Protein AF-A0A6J5XFD9-F1 (afdb_monomer_lite)

Foldseek 3Di:
DDDDVPVVVQVVVVVVLVVVVVVCVVVDDQAAEAEDQADDPVVVQVVVQVVCVVVVVVDHSVRHYDYHYQNVVHAPDDDPVLVVQQVVCCVPVVFHDDSGPRSSGVVVVVVCCLVVVVVQAPHWDWDWDQDDPPPDRDIRIDIWHHYPSDIDD

Organism: Prunus armeniaca (NCBI:txid36596)

Secondary structure (DSSP, 8-state):
----HHHHHHHHHHHHHHHHHHHHHHH----EEEEESSS-HHHHHHHHHHHHHHTT----HHHHEEEEE--TTSTT---HHHHHHHHHHHHHH-----TTTHHHHHHHHHHHHHHTHHHHTT-EEEEEEPPPTTT-S--EEEEEEEETTEEE-

Radius of gyration: 16.73 Å; chains: 1; bounding box: 38×35×56 Å

Structure (mmCIF, N/CA/C/O backbone):
data_AF-A0A6J5XFD9-F1
#
_entry.id   AF-A0A6J5XFD9-F1
#
loop_
_atom_site.group_PDB
_atom_site.id
_atom_site.type_symbol
_atom_site.label_atom_id
_atom_site.label_alt_id
_atom_site.label_comp_id
_atom_site.label_asym_id
_atom_site.label_entity_id
_atom_site.label_seq_id
_atom_site.pdbx_PDB_ins_code
_atom_site.Cartn_x
_atom_site.Cartn_y
_atom_site.Cartn_z
_atom_site.occupancy
_atom_site.B_iso_or_equiv
_atom_site.auth_seq_id
_atom_site.auth_comp_id
_atom_site.auth_asym_id
_atom_site.auth_atom_id
_atom_site.pdbx_PDB_model_num
ATOM 1 N N . MET A 1 1 ? 11.668 -17.932 36.767 1.00 34.78 1 MET A N 1
ATOM 2 C CA . MET A 1 1 ? 10.962 -18.804 35.802 1.00 34.78 1 MET A CA 1
ATOM 3 C C . MET A 1 1 ? 9.837 -18.005 35.138 1.00 34.78 1 MET A C 1
ATOM 5 O O . MET A 1 1 ? 8.764 -17.887 35.711 1.00 34.78 1 MET A O 1
ATOM 9 N N . ARG A 1 2 ? 10.113 -17.325 34.014 1.00 42.53 2 ARG A N 1
ATOM 10 C CA . ARG A 1 2 ? 9.109 -16.647 33.160 1.00 42.53 2 ARG A CA 1
ATOM 11 C C . ARG A 1 2 ? 9.781 -16.127 31.881 1.00 42.53 2 ARG A C 1
ATOM 13 O O . ARG A 1 2 ? 10.247 -14.996 31.853 1.00 42.53 2 ARG A O 1
ATOM 20 N N . ARG A 1 3 ? 9.849 -16.960 30.844 1.00 43.56 3 ARG A N 1
ATOM 21 C CA . ARG A 1 3 ? 10.072 -16.582 29.437 1.00 43.56 3 ARG A CA 1
ATOM 22 C C . ARG A 1 3 ? 9.506 -17.728 28.605 1.00 43.56 3 ARG A C 1
ATOM 24 O O . ARG A 1 3 ? 10.073 -18.797 28.687 1.00 43.56 3 ARG A O 1
ATOM 31 N N . GLU A 1 4 ? 8.373 -17.522 27.927 1.00 40.88 4 GLU A N 1
ATOM 32 C CA . GLU A 1 4 ? 7.850 -18.449 26.890 1.00 40.88 4 GLU A CA 1
ATOM 33 C C . GLU A 1 4 ? 6.566 -17.924 26.209 1.00 40.88 4 GLU A C 1
ATOM 35 O O . GLU A 1 4 ? 6.300 -18.241 25.057 1.00 40.88 4 GLU A O 1
ATOM 40 N N . LYS A 1 5 ? 5.792 -17.034 26.853 1.00 42.03 5 LYS A N 1
ATOM 41 C CA . LYS A 1 5 ? 4.488 -16.580 26.317 1.00 42.03 5 LYS A CA 1
ATOM 42 C C . LYS A 1 5 ? 4.538 -15.691 25.059 1.00 42.03 5 LYS A C 1
ATOM 44 O O . LYS A 1 5 ? 3.517 -15.545 24.399 1.00 42.03 5 LYS A O 1
ATOM 49 N N . GLY A 1 6 ? 5.687 -15.093 24.733 1.00 39.88 6 GLY A N 1
ATOM 50 C CA . GLY A 1 6 ? 5.821 -14.206 23.568 1.00 39.88 6 GLY A CA 1
ATOM 51 C C . GLY A 1 6 ? 5.894 -14.958 22.236 1.00 39.88 6 GLY A C 1
ATOM 52 O O . GLY A 1 6 ? 5.215 -14.584 21.288 1.00 39.88 6 GLY A O 1
ATOM 53 N N . GLY A 1 7 ? 6.655 -16.057 22.185 1.00 39.56 7 GLY A N 1
ATOM 54 C CA . GLY A 1 7 ? 6.852 -16.832 20.954 1.00 39.56 7 GLY A CA 1
ATOM 55 C C . GLY A 1 7 ? 5.587 -17.551 20.486 1.00 39.56 7 GLY A C 1
ATOM 56 O O . GLY A 1 7 ? 5.293 -17.565 19.298 1.00 39.56 7 GLY A O 1
ATOM 57 N N . VAL A 1 8 ? 4.784 -18.067 21.423 1.00 46.53 8 VAL A N 1
ATOM 58 C CA . VAL A 1 8 ? 3.528 -18.768 21.103 1.00 46.53 8 VAL A CA 1
ATOM 59 C C . VAL A 1 8 ? 2.513 -17.833 20.438 1.00 46.53 8 VAL A C 1
ATOM 61 O O . VAL A 1 8 ? 1.844 -18.234 19.494 1.00 46.53 8 VAL A O 1
ATOM 64 N N . ARG A 1 9 ? 2.417 -16.570 20.878 1.00 48.31 9 ARG A N 1
ATOM 65 C CA . ARG A 1 9 ? 1.457 -15.607 20.314 1.00 48.31 9 ARG A CA 1
ATOM 66 C C . ARG A 1 9 ? 1.821 -15.194 18.887 1.00 48.31 9 ARG A C 1
ATOM 68 O O . ARG A 1 9 ? 0.937 -15.048 18.056 1.00 48.31 9 ARG A O 1
ATOM 75 N N . VAL A 1 10 ? 3.117 -15.054 18.618 1.00 49.47 10 VAL A N 1
ATOM 76 C CA . VAL A 1 10 ? 3.638 -14.733 17.285 1.00 49.47 10 VAL A CA 1
ATOM 77 C C . VAL A 1 10 ? 3.373 -15.887 16.315 1.00 49.47 10 VAL A C 1
ATOM 79 O O . VAL A 1 10 ? 2.792 -15.669 15.261 1.00 49.47 10 VAL A O 1
ATOM 82 N N . VAL A 1 11 ? 3.708 -17.124 16.699 1.00 49.22 11 VAL A N 1
ATOM 83 C CA . VAL A 1 11 ? 3.469 -18.316 15.861 1.00 49.22 11 VAL A CA 1
ATOM 84 C C . VAL A 1 11 ? 1.978 -18.525 15.575 1.00 49.22 11 VAL A C 1
ATOM 86 O O . VAL A 1 11 ? 1.618 -18.860 14.451 1.00 49.22 11 VAL A O 1
ATOM 89 N N . MET A 1 12 ? 1.103 -18.279 16.554 1.00 52.09 12 MET A N 1
ATOM 90 C CA . MET A 1 12 ? -0.346 -18.353 16.338 1.00 52.09 12 MET A CA 1
ATOM 91 C C . MET A 1 12 ? -0.847 -17.310 15.331 1.00 52.09 12 MET A C 1
ATOM 93 O O . MET A 1 12 ? -1.657 -17.662 14.481 1.00 52.09 12 MET A O 1
ATOM 97 N N . GLY A 1 13 ? -0.315 -16.082 15.361 1.00 57.34 13 GLY A N 1
ATOM 98 C CA . GLY A 1 13 ? -0.650 -15.052 14.370 1.00 57.34 13 GLY A CA 1
ATOM 99 C C . GLY A 1 13 ? -0.274 -15.451 12.939 1.00 57.34 13 GLY A C 1
ATOM 100 O O . GLY A 1 13 ? -1.053 -15.231 12.019 1.00 57.34 13 GLY A O 1
ATOM 101 N N . TYR A 1 14 ? 0.869 -16.121 12.749 1.00 54.91 14 TYR A N 1
ATOM 102 C CA . TYR A 1 14 ? 1.261 -16.654 11.437 1.00 54.91 14 TYR A CA 1
ATOM 103 C C . TYR A 1 14 ? 0.320 -17.758 10.939 1.00 54.91 14 TYR A C 1
ATOM 105 O O . TYR A 1 14 ? -0.029 -17.789 9.763 1.00 54.91 14 TYR A O 1
ATOM 113 N N . ILE A 1 15 ? -0.106 -18.668 11.819 1.00 62.91 15 ILE A N 1
ATOM 114 C CA . ILE A 1 15 ? -1.031 -19.749 11.445 1.00 62.91 15 ILE A CA 1
ATOM 115 C C . ILE A 1 15 ? -2.401 -19.178 11.061 1.00 62.91 15 ILE A C 1
ATOM 117 O O . ILE A 1 15 ? -3.001 -19.632 10.088 1.00 62.91 15 ILE A O 1
ATOM 121 N N . GLU A 1 16 ? -2.892 -18.189 11.807 1.00 67.00 16 GLU A N 1
ATOM 122 C CA . GLU A 1 16 ? -4.145 -17.495 11.495 1.00 67.00 16 GLU A CA 1
ATOM 123 C C . GLU A 1 16 ? -4.046 -16.740 10.166 1.00 67.00 16 GLU A C 1
ATOM 125 O O . GLU A 1 16 ? -4.934 -16.878 9.329 1.00 67.00 16 GLU A O 1
ATOM 130 N N . ALA A 1 17 ? -2.930 -16.048 9.920 1.00 62.84 17 ALA A N 1
ATOM 131 C CA . ALA A 1 17 ? -2.667 -15.381 8.651 1.00 62.84 17 ALA A CA 1
ATOM 132 C C . ALA A 1 17 ? -2.662 -16.349 7.461 1.00 62.84 17 ALA A C 1
ATOM 134 O O . ALA A 1 17 ? -3.318 -16.085 6.461 1.00 62.84 17 ALA A O 1
ATOM 135 N N . ILE A 1 18 ? -1.958 -17.482 7.564 1.00 66.50 18 ILE A N 1
ATOM 136 C CA . ILE A 1 18 ? -1.900 -18.484 6.489 1.00 66.50 18 ILE A CA 1
ATOM 137 C C . ILE A 1 18 ? -3.293 -19.045 6.196 1.00 66.50 18 ILE A C 1
ATOM 139 O O . ILE A 1 18 ? -3.680 -19.124 5.034 1.00 66.50 18 ILE A O 1
ATOM 143 N N . ARG A 1 19 ? -4.071 -19.378 7.232 1.00 70.25 19 ARG A N 1
ATOM 144 C CA . ARG A 1 19 ? -5.455 -19.845 7.055 1.00 70.25 19 ARG A CA 1
ATOM 145 C C . ARG A 1 19 ? -6.325 -18.799 6.373 1.00 70.25 19 ARG A C 1
ATOM 147 O O . ARG A 1 19 ? -7.086 -19.130 5.476 1.00 70.25 19 ARG A O 1
ATOM 154 N N . GLU A 1 20 ? -6.186 -17.540 6.769 1.00 69.62 20 GLU A N 1
ATOM 155 C CA . GLU A 1 20 ? -6.940 -16.438 6.179 1.00 69.62 20 GLU A CA 1
ATOM 156 C C . GLU A 1 20 ? -6.561 -16.193 4.712 1.00 69.62 20 GLU A C 1
ATOM 158 O O . GLU A 1 20 ? -7.433 -15.925 3.887 1.00 69.62 20 GLU A O 1
ATOM 163 N N . ILE A 1 21 ? -5.279 -16.345 4.367 1.00 68.38 21 ILE A N 1
ATOM 164 C CA . ILE A 1 21 ? -4.799 -16.321 2.981 1.00 68.38 21 ILE A CA 1
ATOM 165 C C . ILE A 1 21 ? -5.449 -17.458 2.187 1.00 68.38 21 ILE A C 1
ATOM 167 O O . ILE A 1 21 ? -6.031 -17.211 1.131 1.00 68.38 21 ILE A O 1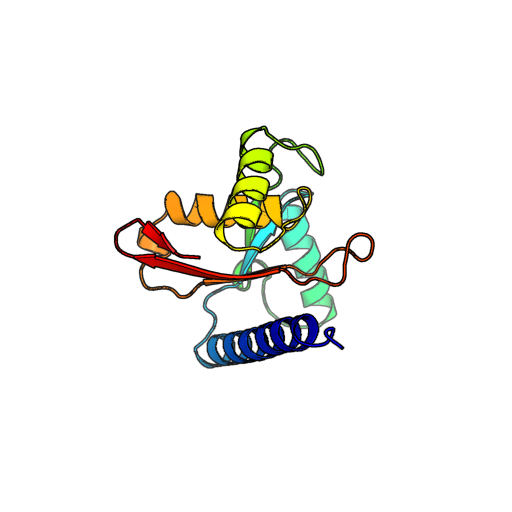
ATOM 171 N N . GLU A 1 22 ? -5.385 -18.692 2.691 1.00 69.75 22 GLU A N 1
ATOM 172 C CA . GLU A 1 22 ? -5.974 -19.869 2.040 1.00 69.75 22 GLU A CA 1
ATOM 173 C C . GLU A 1 22 ? -7.486 -19.714 1.827 1.00 69.75 22 GLU A C 1
ATOM 175 O O . GLU A 1 22 ? -7.982 -19.989 0.733 1.00 69.75 22 GLU A O 1
ATOM 180 N N . GLU A 1 23 ? -8.212 -19.221 2.833 1.00 73.50 23 GLU A N 1
ATOM 181 C CA . GLU A 1 23 ? -9.647 -18.927 2.748 1.00 73.50 23 GLU A CA 1
ATOM 182 C C . GLU A 1 23 ? -9.949 -17.890 1.658 1.00 73.50 23 GLU A C 1
ATOM 184 O O . GLU A 1 23 ? -10.866 -18.087 0.856 1.00 73.50 23 GLU A O 1
ATOM 189 N N . GLN A 1 24 ? -9.162 -16.811 1.571 1.00 67.50 24 GLN A N 1
ATOM 190 C CA . GLN A 1 24 ? -9.350 -15.786 0.541 1.00 67.50 24 GLN A CA 1
ATOM 191 C C . GLN A 1 24 ? -9.079 -16.330 -0.865 1.00 67.50 24 GLN A C 1
ATOM 193 O O . GLN A 1 24 ? -9.886 -16.098 -1.768 1.00 67.50 24 GLN A O 1
ATOM 198 N N . PHE A 1 25 ? -8.016 -17.121 -1.048 1.00 69.06 25 PHE A N 1
ATOM 199 C CA . PHE A 1 25 ? -7.735 -17.796 -2.320 1.00 69.06 25 PHE A CA 1
ATOM 200 C C . PHE A 1 25 ? -8.858 -18.756 -2.734 1.00 69.06 25 PHE A C 1
ATOM 202 O O . PHE A 1 25 ? -9.224 -18.786 -3.908 1.00 69.06 25 PHE A O 1
ATOM 209 N N . GLN A 1 26 ? -9.443 -19.501 -1.792 1.00 68.75 26 GLN A N 1
ATOM 210 C CA . GLN A 1 26 ? -10.569 -20.406 -2.062 1.00 68.75 26 GLN A CA 1
ATOM 211 C C . GLN A 1 26 ? -11.865 -19.661 -2.398 1.00 68.75 26 GLN A C 1
ATOM 213 O O . GLN A 1 26 ? -12.659 -20.146 -3.202 1.00 68.75 26 GLN A O 1
ATOM 218 N N . SER A 1 27 ? -12.077 -18.484 -1.805 1.00 66.00 27 SER A N 1
ATOM 219 C CA . SER A 1 27 ? -13.258 -17.650 -2.060 1.00 66.00 27 SER A CA 1
ATOM 220 C C . SER A 1 27 ? -13.224 -16.904 -3.402 1.00 66.00 27 SER A C 1
ATOM 222 O O . SER A 1 27 ? -14.246 -16.360 -3.815 1.00 66.00 27 SER A O 1
ATOM 224 N N . GLY A 1 28 ? -12.078 -16.928 -4.094 1.00 61.41 28 GLY A N 1
ATOM 225 C CA . GLY A 1 28 ? -11.817 -16.153 -5.303 1.00 61.41 28 GLY A CA 1
ATOM 226 C C . GLY A 1 28 ? -11.308 -14.756 -4.951 1.00 61.41 28 GLY A C 1
ATOM 227 O O . GLY A 1 28 ? -12.071 -13.888 -4.539 1.00 61.41 28 GLY A O 1
ATOM 228 N N . ILE A 1 29 ? -10.003 -14.528 -5.111 1.00 63.75 29 ILE A N 1
ATOM 229 C CA . ILE A 1 29 ? -9.426 -13.184 -4.992 1.00 63.75 29 ILE A CA 1
ATOM 230 C C . ILE A 1 29 ? -9.750 -12.423 -6.279 1.00 63.75 29 ILE A C 1
ATOM 232 O O . ILE A 1 29 ? -9.223 -12.763 -7.335 1.00 63.75 29 ILE A O 1
ATOM 236 N N . ASP A 1 30 ? -10.584 -11.383 -6.183 1.00 65.94 30 ASP A N 1
ATOM 237 C CA . ASP A 1 30 ? -10.903 -10.520 -7.330 1.00 65.94 30 ASP A CA 1
ATOM 238 C C . ASP A 1 30 ? -9.639 -9.829 -7.877 1.00 65.94 30 ASP A C 1
ATOM 240 O O . ASP A 1 30 ? -9.459 -9.730 -9.089 1.00 65.94 30 ASP A O 1
ATOM 244 N N . LYS A 1 31 ? -8.775 -9.312 -6.981 1.00 76.06 31 LYS A N 1
ATOM 245 C CA . LYS A 1 31 ? -7.519 -8.625 -7.327 1.00 76.06 31 LYS A CA 1
ATOM 246 C C . LYS A 1 31 ? -6.619 -8.396 -6.110 1.00 76.06 31 LYS A C 1
ATOM 248 O O . LYS A 1 31 ? -7.111 -8.078 -5.027 1.00 76.06 31 LYS A O 1
ATOM 253 N N . VAL A 1 32 ? -5.298 -8.457 -6.291 1.00 85.56 32 VAL A N 1
ATOM 254 C CA . VAL A 1 32 ? -4.332 -8.031 -5.260 1.00 85.56 32 VAL A CA 1
ATOM 255 C C . VAL A 1 32 ? -4.193 -6.507 -5.293 1.00 85.56 32 VAL A C 1
ATOM 257 O O . VAL A 1 32 ? -3.982 -5.924 -6.354 1.00 85.56 32 VAL A O 1
ATOM 260 N N . HIS A 1 33 ? -4.280 -5.834 -4.145 1.00 89.38 33 HIS A N 1
ATOM 261 C CA . HIS A 1 33 ? -4.038 -4.390 -4.045 1.00 89.38 33 HIS A CA 1
ATOM 262 C C . HIS A 1 33 ? -2.654 -4.127 -3.448 1.00 89.38 33 HIS A C 1
ATOM 264 O O . HIS A 1 33 ? -2.399 -4.469 -2.297 1.00 89.38 33 HIS A O 1
ATOM 270 N N . ALA A 1 34 ? -1.768 -3.512 -4.230 1.00 90.31 34 ALA A N 1
ATOM 271 C CA . ALA A 1 34 ? -0.398 -3.214 -3.830 1.00 90.31 34 ALA A CA 1
ATOM 272 C C . ALA A 1 34 ? -0.182 -1.706 -3.668 1.00 90.31 34 ALA A C 1
ATOM 274 O O . ALA A 1 34 ? -0.811 -0.899 -4.353 1.00 90.31 34 ALA A O 1
ATOM 275 N N . PHE A 1 35 ? 0.742 -1.331 -2.786 1.00 91.69 35 PHE A N 1
ATOM 276 C CA . PHE A 1 35 ? 1.092 0.058 -2.496 1.00 91.69 35 PHE A CA 1
ATOM 277 C C . PHE A 1 35 ? 2.597 0.253 -2.707 1.00 91.69 35 PHE A C 1
ATOM 279 O O . PHE A 1 35 ? 3.406 -0.269 -1.942 1.00 91.69 35 PHE A O 1
ATOM 286 N N . SER A 1 36 ? 2.988 0.965 -3.767 1.00 91.38 36 SER A N 1
ATOM 287 C CA . SER A 1 36 ? 4.389 1.197 -4.114 1.00 91.38 36 SER A CA 1
ATOM 288 C C . SER A 1 36 ? 4.999 2.302 -3.252 1.00 91.38 36 SER A C 1
ATOM 290 O O . SER A 1 36 ? 4.451 3.394 -3.133 1.00 91.38 36 SER A O 1
ATOM 292 N N . VAL A 1 37 ? 6.156 2.031 -2.646 1.00 88.38 37 VAL A N 1
ATOM 293 C CA . VAL A 1 37 ? 6.835 2.968 -1.723 1.00 88.38 37 VAL A CA 1
ATOM 294 C C . VAL A 1 37 ? 8.172 3.494 -2.253 1.00 88.38 37 VAL A C 1
ATOM 296 O O . VAL A 1 37 ? 8.815 4.322 -1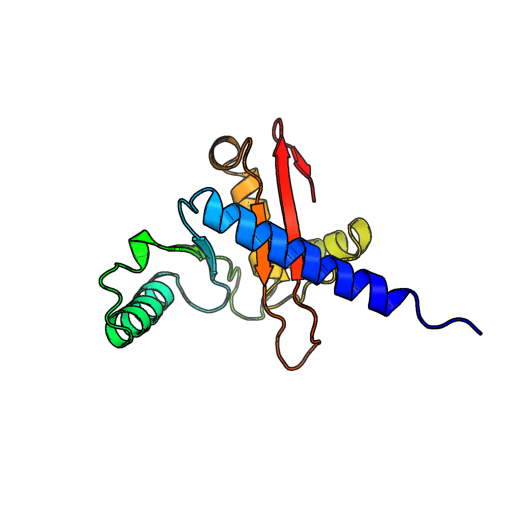.610 1.00 88.38 37 VAL A O 1
ATOM 299 N N . TYR A 1 38 ? 8.597 3.001 -3.416 1.00 85.31 38 TYR A N 1
ATOM 300 C CA . TYR A 1 38 ? 9.883 3.320 -4.029 1.00 85.31 38 TYR A CA 1
ATOM 301 C C . TYR A 1 38 ? 9.676 4.034 -5.365 1.00 85.31 38 TYR A C 1
ATOM 303 O O . TYR A 1 38 ? 9.813 5.254 -5.437 1.00 85.31 38 TYR A O 1
ATOM 311 N N . ASP A 1 39 ? 9.272 3.280 -6.385 1.00 88.25 39 ASP A N 1
ATOM 312 C CA . ASP A 1 39 ? 9.067 3.784 -7.740 1.00 88.25 39 ASP A CA 1
ATOM 313 C C . ASP A 1 39 ? 7.581 4.005 -8.070 1.00 88.25 39 ASP A C 1
ATOM 315 O O . ASP A 1 39 ? 6.678 3.758 -7.252 1.00 88.25 39 ASP A O 1
ATOM 319 N N . ASP A 1 40 ? 7.323 4.493 -9.275 1.00 90.31 40 ASP A N 1
ATOM 320 C CA . ASP A 1 40 ? 5.977 4.676 -9.793 1.00 90.31 40 ASP A CA 1
ATOM 321 C C . ASP A 1 40 ? 5.317 3.342 -10.186 1.00 90.31 40 ASP A C 1
ATOM 323 O O . ASP A 1 40 ? 6.001 2.385 -10.552 1.00 90.31 40 ASP A O 1
ATOM 327 N N . PRO A 1 41 ? 3.976 3.243 -10.101 1.00 92.88 41 PRO A N 1
ATOM 328 C CA . PRO A 1 41 ? 3.254 2.004 -10.385 1.00 92.88 41 PRO A CA 1
ATOM 329 C C . PRO A 1 41 ? 3.590 1.354 -11.733 1.00 92.88 41 PRO A C 1
ATOM 331 O O . PRO A 1 41 ? 3.682 0.132 -11.793 1.00 92.88 41 PRO A O 1
ATOM 334 N N . ASP A 1 42 ? 3.817 2.145 -12.787 1.00 94.25 42 ASP A N 1
ATOM 335 C CA . ASP A 1 42 ? 4.135 1.628 -14.125 1.00 94.25 42 ASP A CA 1
ATOM 336 C C . ASP A 1 42 ? 5.432 0.817 -14.153 1.00 94.25 42 ASP A C 1
ATOM 338 O O . ASP A 1 42 ? 5.449 -0.271 -14.724 1.00 94.25 42 ASP A O 1
ATOM 342 N N . TYR A 1 43 ? 6.471 1.261 -13.436 1.00 92.12 43 TYR A N 1
ATOM 343 C CA . TYR A 1 43 ? 7.707 0.488 -13.282 1.00 92.12 43 TYR A CA 1
ATOM 344 C C . TYR A 1 43 ? 7.425 -0.909 -12.711 1.00 92.12 43 TYR A C 1
ATOM 346 O O . TYR A 1 43 ? 7.959 -1.910 -13.188 1.00 92.12 43 TYR A O 1
ATOM 354 N N . PHE A 1 44 ? 6.557 -0.995 -11.699 1.00 91.62 44 PHE A N 1
ATOM 355 C CA . PHE A 1 44 ? 6.216 -2.273 -11.079 1.00 91.62 44 PHE A CA 1
ATOM 356 C C . PHE A 1 44 ? 5.313 -3.134 -11.956 1.00 91.62 44 PHE A C 1
ATOM 358 O O . PHE A 1 44 ? 5.484 -4.350 -11.954 1.00 91.62 44 PHE A O 1
ATOM 365 N N . TYR A 1 45 ? 4.385 -2.543 -12.711 1.00 94.19 45 TYR A N 1
ATOM 366 C CA . TYR A 1 45 ? 3.595 -3.302 -13.678 1.00 94.19 45 TYR A CA 1
ATOM 367 C C . TYR A 1 45 ? 4.483 -3.964 -14.726 1.00 94.19 45 TYR A C 1
ATOM 369 O O . TYR A 1 45 ? 4.298 -5.148 -15.007 1.00 94.19 45 TYR A O 1
ATOM 377 N N . ASP A 1 46 ? 5.461 -3.233 -15.255 1.00 95.00 46 ASP A N 1
ATOM 378 C CA . ASP A 1 46 ? 6.376 -3.742 -16.275 1.00 95.00 46 ASP A CA 1
ATOM 379 C C . ASP A 1 46 ? 7.331 -4.792 -15.684 1.00 95.00 46 ASP A C 1
ATOM 381 O O . ASP A 1 46 ? 7.565 -5.839 -16.289 1.00 95.00 46 ASP A O 1
ATOM 385 N N . TYR A 1 47 ? 7.819 -4.573 -14.457 1.00 92.25 47 TYR A N 1
ATOM 386 C CA . TYR A 1 47 ? 8.645 -5.549 -13.741 1.00 92.25 47 TYR A CA 1
ATOM 387 C C . TYR A 1 47 ? 7.890 -6.856 -13.463 1.00 92.25 47 TYR A C 1
ATOM 389 O O . TYR A 1 47 ? 8.405 -7.942 -13.731 1.00 92.25 47 TYR A O 1
ATOM 397 N N . VAL A 1 48 ? 6.658 -6.767 -12.950 1.00 91.12 48 VAL A N 1
ATOM 398 C CA . VAL A 1 48 ? 5.803 -7.937 -12.700 1.00 91.12 48 VAL A CA 1
ATOM 399 C C . VAL A 1 48 ? 5.452 -8.629 -14.013 1.00 91.12 48 VAL A C 1
ATOM 401 O O . VAL A 1 48 ? 5.502 -9.855 -14.058 1.00 91.12 48 VAL A O 1
ATOM 404 N N . GLN A 1 49 ? 5.168 -7.881 -15.084 1.00 95.75 49 GLN A N 1
ATOM 405 C CA . GLN A 1 49 ? 4.899 -8.473 -16.396 1.00 95.75 49 GLN A CA 1
ATOM 406 C C . GLN A 1 49 ? 6.093 -9.293 -16.890 1.00 95.75 49 GLN A C 1
ATOM 408 O O . GLN A 1 49 ? 5.914 -10.447 -17.259 1.00 95.75 49 GLN A O 1
ATOM 413 N N . GLY A 1 50 ? 7.318 -8.768 -16.793 1.00 93.06 50 GLY A N 1
ATOM 414 C CA . GLY A 1 50 ? 8.517 -9.517 -17.181 1.00 93.06 50 GLY A CA 1
ATOM 415 C C . GLY A 1 50 ? 8.708 -10.823 -16.396 1.00 93.06 50 GLY A C 1
ATOM 416 O O . GLY A 1 50 ? 9.170 -11.818 -16.955 1.00 93.06 50 GLY A O 1
ATOM 417 N N . LEU A 1 51 ? 8.319 -10.854 -15.115 1.00 92.25 51 LEU A N 1
ATOM 418 C CA . LEU A 1 51 ? 8.326 -12.084 -14.313 1.00 92.25 51 LEU A CA 1
ATOM 419 C C . LEU A 1 51 ? 7.242 -13.074 -14.760 1.00 92.25 51 LEU A C 1
ATOM 421 O O . LEU A 1 51 ? 7.515 -14.269 -14.842 1.00 92.25 51 LEU A O 1
ATOM 425 N N . LEU A 1 52 ? 6.030 -12.594 -15.047 1.00 92.44 52 LEU A N 1
ATOM 426 C CA . LEU A 1 52 ? 4.920 -13.421 -15.532 1.00 92.44 52 LEU A CA 1
ATOM 427 C C . LEU A 1 52 ? 5.223 -14.026 -16.904 1.00 92.44 52 LEU A C 1
ATOM 429 O O . LEU A 1 52 ? 4.967 -15.211 -17.114 1.00 92.44 52 LEU A O 1
ATOM 433 N N . ASP A 1 53 ? 5.815 -13.239 -17.801 1.00 94.56 53 ASP A N 1
ATOM 434 C CA . ASP A 1 53 ? 6.245 -13.681 -19.127 1.00 94.56 53 ASP A CA 1
ATOM 435 C C . ASP A 1 53 ? 7.332 -14.753 -19.013 1.00 94.56 53 ASP A C 1
ATOM 437 O O . ASP A 1 53 ? 7.257 -15.786 -19.675 1.00 94.56 53 ASP A O 1
ATOM 441 N N . GLY A 1 54 ? 8.311 -14.558 -18.120 1.00 94.06 54 GLY A N 1
ATOM 442 C CA . GLY A 1 54 ? 9.364 -15.542 -17.852 1.00 94.06 54 GLY A CA 1
ATOM 443 C C . GLY A 1 54 ? 8.860 -16.846 -17.222 1.00 94.06 54 GLY A C 1
ATOM 444 O O . GLY A 1 54 ? 9.522 -17.875 -17.338 1.00 94.06 54 GLY A O 1
ATOM 445 N N . LEU A 1 55 ? 7.695 -16.811 -16.570 1.00 94.31 55 LEU A N 1
ATOM 446 C CA . LEU A 1 55 ? 6.990 -17.987 -16.051 1.00 94.31 55 LEU A CA 1
ATOM 447 C C . LEU A 1 55 ? 5.991 -18.579 -17.055 1.00 94.31 55 LEU A C 1
ATOM 449 O O . LEU A 1 55 ? 5.346 -19.574 -16.731 1.00 94.31 55 LEU A O 1
ATOM 453 N N . GLU A 1 56 ? 5.836 -17.969 -18.233 1.00 95.12 56 GLU A N 1
ATOM 454 C CA . GLU A 1 56 ? 4.831 -18.327 -19.241 1.00 95.12 56 GLU A CA 1
ATOM 455 C C . GLU A 1 56 ? 3.400 -18.364 -18.664 1.00 95.12 56 GLU A C 1
ATOM 457 O O . GLU A 1 56 ? 2.570 -19.193 -19.037 1.00 95.12 56 GLU A O 1
ATOM 462 N N . ALA A 1 57 ? 3.091 -17.452 -17.735 1.00 90.88 57 ALA A N 1
ATOM 463 C CA . ALA A 1 57 ? 1.840 -17.480 -16.975 1.00 90.88 57 ALA A CA 1
ATOM 464 C C . ALA A 1 57 ? 0.589 -17.158 -17.819 1.00 90.88 57 ALA A C 1
ATOM 466 O O . ALA A 1 57 ? -0.523 -17.495 -17.415 1.00 90.88 57 ALA A O 1
ATOM 467 N N . GLY A 1 58 ? 0.752 -16.501 -18.974 1.00 93.00 58 GLY A N 1
ATOM 468 C CA . GLY A 1 58 ? -0.347 -16.181 -19.893 1.00 93.00 58 GLY A CA 1
ATOM 469 C C . GLY A 1 58 ? -1.369 -15.177 -19.344 1.00 93.00 58 GLY A C 1
ATOM 470 O O . GLY A 1 58 ? -2.522 -15.192 -19.770 1.00 93.00 58 GLY A O 1
ATOM 471 N N . VAL A 1 59 ? -0.963 -14.330 -18.393 1.00 92.38 59 VAL A N 1
ATOM 472 C CA . VAL A 1 59 ? -1.810 -13.320 -17.737 1.00 92.38 59 VAL A CA 1
ATOM 473 C C . VAL A 1 59 ? -1.141 -11.943 -17.758 1.00 92.38 59 VAL A C 1
ATOM 475 O O . VAL A 1 59 ? 0.088 -11.848 -17.751 1.00 92.38 59 VAL A O 1
ATOM 478 N N . ASP A 1 60 ? -1.950 -10.881 -17.762 1.00 93.50 60 ASP A N 1
ATOM 479 C CA . ASP A 1 60 ? -1.476 -9.495 -17.690 1.00 93.50 60 ASP A CA 1
ATOM 480 C C . ASP A 1 60 ? -1.337 -9.035 -16.229 1.00 93.50 60 ASP A C 1
ATOM 482 O O . ASP A 1 60 ? -2.206 -9.283 -15.382 1.00 93.50 60 ASP A O 1
ATOM 486 N N . SER A 1 61 ? -0.243 -8.340 -15.912 1.00 92.00 61 SER A N 1
ATOM 487 C CA . SER A 1 61 ? 0.034 -7.837 -14.565 1.00 92.00 61 SER A CA 1
ATOM 488 C C . SER A 1 61 ? -1.053 -6.876 -14.072 1.00 92.00 61 SER A C 1
ATOM 490 O O . SER A 1 61 ? -1.416 -6.893 -12.893 1.00 92.00 61 SER A O 1
ATOM 492 N N . ARG A 1 62 ? -1.644 -6.082 -14.968 1.00 93.31 62 ARG A N 1
ATOM 493 C CA . ARG A 1 62 ? -2.719 -5.130 -14.665 1.00 93.31 62 ARG A CA 1
ATOM 494 C C . ARG A 1 62 ? -4.061 -5.811 -14.459 1.00 93.31 62 ARG A C 1
ATOM 496 O O . ARG A 1 62 ? -4.937 -5.177 -13.870 1.00 93.31 62 ARG A O 1
ATOM 503 N N . ASP A 1 63 ? -4.231 -7.070 -14.850 1.00 90.44 63 ASP A N 1
ATOM 504 C CA . ASP A 1 63 ? -5.434 -7.845 -14.537 1.00 90.44 63 ASP A CA 1
ATOM 505 C C . ASP A 1 63 ? -5.366 -8.439 -13.125 1.00 90.44 63 ASP A C 1
ATOM 507 O O . ASP A 1 63 ? -6.364 -8.428 -12.405 1.00 90.44 63 ASP A O 1
ATOM 511 N N . ILE A 1 64 ? -4.178 -8.855 -12.675 1.00 86.25 64 ILE A N 1
ATOM 512 C CA . ILE A 1 64 ? -3.999 -9.560 -11.393 1.00 86.25 64 ILE A CA 1
ATOM 513 C C . ILE A 1 64 ? -3.714 -8.640 -10.196 1.00 86.25 64 ILE A C 1
ATOM 515 O O . ILE A 1 64 ? -4.071 -8.969 -9.060 1.00 86.25 64 ILE A O 1
ATOM 519 N N . VAL A 1 65 ? -3.078 -7.483 -10.421 1.00 88.62 65 VAL A N 1
ATOM 520 C CA . VAL A 1 65 ? -2.692 -6.549 -9.355 1.00 88.62 65 VAL A CA 1
ATOM 521 C C . VAL A 1 65 ? -3.136 -5.124 -9.673 1.00 88.62 65 VAL A C 1
ATOM 523 O O . VAL A 1 65 ? -3.137 -4.676 -10.814 1.00 88.62 65 VAL A O 1
ATOM 526 N N . ASN A 1 66 ? -3.563 -4.395 -8.647 1.00 91.38 66 ASN A N 1
ATOM 527 C CA . ASN A 1 66 ? -3.823 -2.964 -8.696 1.00 91.38 66 ASN A CA 1
ATOM 528 C C . ASN A 1 66 ? -2.799 -2.246 -7.815 1.00 91.38 66 ASN A C 1
ATOM 530 O O . ASN A 1 66 ? -2.929 -2.254 -6.586 1.00 91.38 66 ASN A O 1
ATOM 534 N N . ILE A 1 67 ? -1.816 -1.609 -8.444 1.00 92.19 67 ILE A N 1
ATOM 535 C CA . ILE A 1 67 ? -0.714 -0.916 -7.774 1.00 92.19 67 ILE A CA 1
ATOM 536 C C . ILE A 1 67 ? -1.060 0.567 -7.606 1.00 92.19 67 ILE A C 1
ATOM 538 O O . ILE A 1 67 ? -1.326 1.269 -8.580 1.00 92.19 67 ILE A O 1
ATOM 542 N N . GLN A 1 68 ? -1.052 1.045 -6.365 1.00 92.69 68 GLN A N 1
ATOM 543 C CA . GLN A 1 68 ? -1.240 2.449 -6.000 1.00 92.69 68 GLN A CA 1
ATOM 544 C C . GLN A 1 68 ? 0.069 3.047 -5.502 1.00 92.69 68 GLN A C 1
ATOM 546 O O . GLN A 1 68 ? 0.866 2.362 -4.870 1.00 92.69 68 GLN A O 1
ATOM 551 N N . ASN A 1 69 ? 0.278 4.338 -5.735 1.00 93.12 69 ASN A N 1
ATOM 552 C CA . ASN A 1 69 ? 1.456 5.022 -5.223 1.00 93.12 69 ASN A CA 1
ATOM 553 C C . ASN A 1 69 ? 1.268 5.403 -3.743 1.00 93.12 69 ASN A C 1
ATOM 555 O O . ASN A 1 69 ? 0.333 6.122 -3.393 1.00 93.12 69 ASN A O 1
ATOM 559 N N . ALA A 1 70 ? 2.181 4.948 -2.888 1.00 92.69 70 ALA A N 1
ATOM 560 C CA . ALA A 1 70 ? 2.255 5.254 -1.460 1.00 92.69 70 ALA A CA 1
ATOM 561 C C . ALA A 1 70 ? 3.637 5.793 -1.034 1.00 92.69 70 ALA A C 1
ATOM 563 O O . ALA A 1 70 ? 3.945 5.841 0.157 1.00 92.69 70 ALA A O 1
ATOM 564 N N . LYS A 1 71 ? 4.487 6.229 -1.978 1.00 90.62 71 LYS A N 1
ATOM 565 C CA . LYS A 1 71 ? 5.851 6.709 -1.680 1.00 90.62 71 LYS A CA 1
ATOM 566 C C . LYS A 1 71 ? 5.869 8.032 -0.906 1.00 90.62 71 LYS A C 1
ATOM 568 O O . LYS A 1 71 ? 6.828 8.329 -0.190 1.00 90.62 71 LYS A O 1
ATOM 573 N N . GLY A 1 72 ? 4.798 8.822 -1.003 1.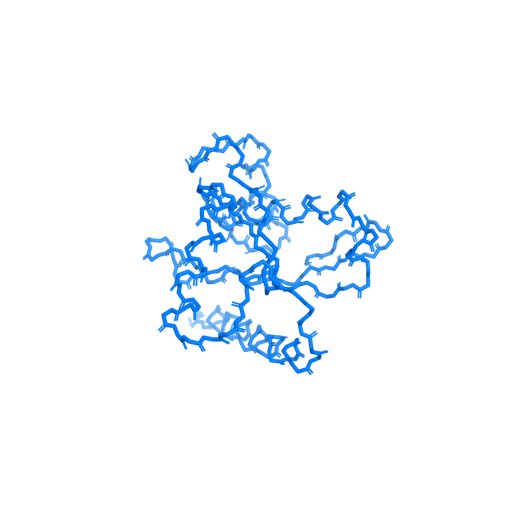00 90.69 72 GLY A N 1
ATOM 574 C CA . GLY A 1 72 ? 4.707 10.134 -0.365 1.00 90.69 72 GLY A CA 1
ATOM 575 C C . GLY A 1 72 ? 5.753 11.091 -0.940 1.00 90.69 72 GLY A C 1
ATOM 576 O O . GLY A 1 72 ? 5.810 11.287 -2.151 1.00 90.69 72 GLY A O 1
ATOM 577 N N . LEU A 1 73 ? 6.600 11.666 -0.080 1.00 92.25 73 LEU A N 1
ATOM 578 C CA . LEU A 1 73 ? 7.698 12.553 -0.499 1.00 92.25 73 LEU A CA 1
ATOM 579 C C . LEU A 1 73 ? 8.854 11.822 -1.202 1.00 92.25 73 LEU A C 1
ATOM 581 O O . LEU A 1 73 ? 9.720 12.474 -1.781 1.00 92.25 73 LEU A O 1
ATOM 585 N N . GLY A 1 74 ? 8.881 10.492 -1.143 1.00 90.62 74 GLY A N 1
ATOM 586 C CA . GLY A 1 74 ? 9.929 9.669 -1.729 1.00 90.62 74 GLY A CA 1
ATOM 587 C C . GLY A 1 74 ? 10.385 8.557 -0.794 1.00 90.62 74 GLY A C 1
ATOM 588 O O . GLY A 1 74 ? 9.967 8.455 0.365 1.00 90.62 74 GLY A O 1
ATOM 589 N N . TYR A 1 75 ? 11.270 7.717 -1.320 1.00 87.38 75 TYR A N 1
ATOM 590 C CA . TYR A 1 75 ? 11.811 6.579 -0.594 1.00 87.38 75 TYR A CA 1
ATOM 591 C C . TYR A 1 75 ? 12.541 7.013 0.682 1.00 87.38 75 TYR A C 1
ATOM 593 O O . TYR A 1 75 ? 13.412 7.880 0.635 1.00 87.38 75 TYR A O 1
ATOM 601 N N . ALA A 1 76 ? 12.178 6.401 1.813 1.00 87.75 76 ALA A N 1
ATOM 602 C CA . ALA A 1 76 ? 12.721 6.694 3.144 1.00 87.75 76 ALA A CA 1
ATOM 603 C C . ALA A 1 76 ? 12.619 8.171 3.597 1.00 87.75 76 ALA A C 1
ATOM 605 O O . ALA A 1 76 ? 13.288 8.575 4.547 1.00 87.75 76 ALA A O 1
ATOM 606 N N . ILE A 1 77 ? 11.770 8.979 2.950 1.00 92.56 77 ILE A N 1
ATOM 607 C CA . ILE A 1 77 ? 11.494 10.364 3.343 1.00 92.56 77 ILE A CA 1
ATOM 608 C C . ILE A 1 77 ? 10.059 10.430 3.846 1.00 92.56 77 ILE A C 1
ATOM 610 O O . ILE A 1 77 ? 9.109 10.246 3.080 1.00 92.56 77 ILE A O 1
ATOM 614 N N . ASN A 1 78 ? 9.896 10.690 5.141 1.00 92.25 78 ASN A N 1
ATOM 615 C CA . ASN A 1 78 ? 8.588 10.670 5.776 1.00 92.25 78 ASN A CA 1
ATOM 616 C C . ASN A 1 78 ? 7.980 12.054 5.965 1.00 92.25 78 ASN A C 1
ATOM 618 O O . ASN A 1 78 ? 8.663 13.025 6.290 1.00 92.25 78 ASN A O 1
ATOM 622 N N . THR A 1 79 ? 6.657 12.114 5.838 1.00 94.75 79 THR A N 1
ATOM 623 C CA . THR A 1 79 ? 5.883 13.248 6.349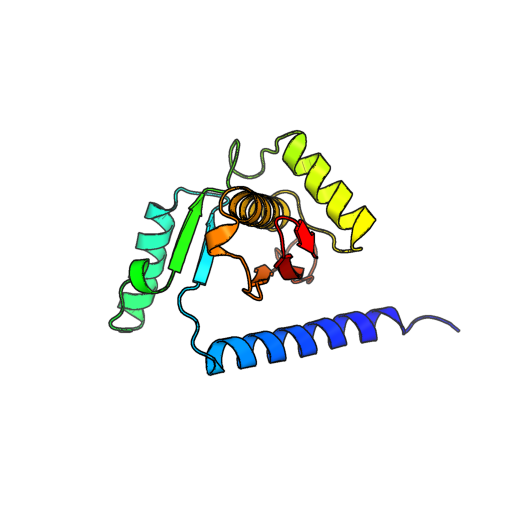 1.00 94.75 79 THR A CA 1
ATOM 624 C C . THR A 1 79 ? 5.670 13.113 7.858 1.00 94.75 79 THR A C 1
ATOM 626 O O . THR A 1 79 ? 5.706 12.013 8.416 1.00 94.75 79 THR A O 1
ATOM 629 N N . SER A 1 80 ? 5.375 14.224 8.536 1.00 95.62 80 SER A N 1
ATOM 630 C CA . SER A 1 80 ? 5.004 14.194 9.957 1.00 95.62 80 SER A CA 1
ATOM 631 C C . SER A 1 80 ? 3.761 13.331 10.212 1.00 95.62 80 SER A C 1
ATOM 633 O O . SER A 1 80 ? 3.640 12.721 11.272 1.00 95.62 80 SER A O 1
ATOM 635 N N . GLN A 1 81 ? 2.843 13.259 9.244 1.00 95.38 81 GLN A N 1
ATOM 636 C CA . GLN A 1 81 ? 1.638 12.436 9.302 1.00 95.38 81 GLN A CA 1
ATOM 637 C C . GLN A 1 81 ? 1.967 10.943 9.245 1.00 95.38 81 GLN A C 1
ATOM 639 O O . GLN A 1 81 ? 1.430 10.186 10.047 1.00 95.38 81 GLN A O 1
ATOM 644 N N . GLU A 1 82 ? 2.871 10.526 8.356 1.00 94.25 82 GLU A N 1
ATOM 645 C CA . GLU A 1 82 ? 3.326 9.131 8.267 1.00 94.25 82 GLU A CA 1
ATOM 646 C C . GLU A 1 82 ? 4.042 8.691 9.555 1.00 94.25 82 GLU A C 1
ATOM 648 O O . GLU A 1 82 ? 3.771 7.609 10.073 1.00 94.25 82 GLU A O 1
ATOM 653 N N . LEU A 1 83 ? 4.904 9.543 10.128 1.00 94.31 83 LEU A N 1
ATOM 654 C CA . LEU A 1 83 ? 5.591 9.248 11.396 1.00 94.31 83 LEU A CA 1
ATOM 655 C C . LEU A 1 83 ? 4.622 9.167 12.583 1.00 94.31 83 LEU A C 1
ATOM 657 O O . LEU A 1 83 ? 4.743 8.297 13.451 1.00 94.31 83 LEU A O 1
ATOM 661 N N . LYS A 1 84 ? 3.639 10.069 12.622 1.00 96.00 84 LYS A N 1
ATOM 662 C CA . LYS A 1 84 ? 2.578 10.033 13.627 1.00 96.00 84 LYS A CA 1
ATOM 663 C C . LYS A 1 84 ? 1.755 8.752 13.496 1.00 96.00 84 LYS A C 1
ATOM 665 O O . LYS A 1 84 ? 1.526 8.087 14.500 1.00 96.00 84 LYS A O 1
ATOM 670 N N . PHE A 1 85 ? 1.395 8.374 12.272 1.00 94.56 85 PHE A N 1
ATOM 671 C CA . PHE A 1 85 ? 0.647 7.157 11.982 1.00 94.56 85 PHE A CA 1
ATOM 672 C C . PHE A 1 85 ? 1.352 5.898 12.502 1.00 94.56 85 PHE A C 1
ATOM 674 O O . PHE A 1 85 ? 0.747 5.145 13.262 1.00 94.56 85 PHE A O 1
ATOM 681 N N . VAL A 1 86 ? 2.630 5.678 12.167 1.00 91.75 86 VAL A N 1
ATOM 682 C CA . VAL A 1 86 ? 3.344 4.469 12.632 1.00 91.75 86 VAL A CA 1
ATOM 683 C C . VAL A 1 86 ? 3.444 4.413 14.159 1.00 91.75 86 VAL A C 1
ATOM 685 O O . VAL A 1 86 ? 3.346 3.339 14.750 1.00 91.75 86 VAL A O 1
ATOM 688 N N . THR A 1 87 ? 3.557 5.575 14.809 1.00 92.62 87 THR A N 1
ATOM 689 C CA . THR A 1 87 ? 3.566 5.682 16.275 1.00 92.62 87 THR A CA 1
ATOM 690 C C . THR A 1 87 ? 2.201 5.331 16.873 1.00 92.62 87 THR A C 1
ATOM 692 O O . THR A 1 87 ? 2.124 4.593 17.855 1.00 92.62 87 THR A O 1
ATOM 695 N N . GLU A 1 88 ? 1.115 5.831 16.284 1.00 94.06 88 GLU A N 1
ATOM 696 C CA . GLU A 1 88 ? -0.255 5.569 16.734 1.00 94.06 88 GLU A CA 1
ATOM 697 C C . GLU A 1 88 ? -0.655 4.105 16.536 1.00 94.06 88 GLU A C 1
ATOM 699 O O . GLU A 1 88 ? -1.225 3.509 17.450 1.00 94.06 88 GLU A O 1
ATOM 704 N N . ILE A 1 89 ? -0.311 3.494 15.398 1.00 89.25 89 ILE A N 1
ATOM 705 C CA . ILE A 1 89 ? -0.565 2.068 15.148 1.00 89.25 89 ILE A CA 1
ATOM 706 C C . ILE A 1 89 ? 0.158 1.212 16.185 1.00 89.25 89 ILE A C 1
ATOM 708 O O . ILE A 1 89 ? -0.476 0.364 16.815 1.00 89.25 89 ILE A O 1
ATOM 712 N N . ALA A 1 90 ? 1.437 1.488 16.449 1.00 88.25 90 ALA A N 1
ATOM 713 C CA . ALA A 1 90 ? 2.193 0.767 17.468 1.00 88.25 90 ALA A CA 1
ATOM 714 C C . ALA A 1 90 ? 1.581 0.925 18.867 1.00 88.25 90 ALA A C 1
ATOM 716 O O . ALA A 1 90 ? 1.456 -0.056 19.599 1.00 88.25 90 ALA A O 1
ATOM 717 N N . ALA A 1 91 ? 1.149 2.135 19.231 1.00 90.12 91 ALA A N 1
ATOM 718 C CA . ALA A 1 91 ? 0.559 2.406 20.541 1.00 90.12 91 ALA A CA 1
ATOM 719 C C . ALA A 1 91 ? -0.835 1.782 20.730 1.00 90.12 91 ALA A C 1
ATOM 721 O O . ALA A 1 91 ? -1.182 1.392 21.844 1.00 90.12 91 ALA A O 1
ATOM 722 N N . THR A 1 92 ? -1.641 1.706 19.670 1.00 89.62 92 THR A N 1
ATOM 723 C CA . THR A 1 92 ? -3.048 1.271 19.743 1.00 89.62 92 THR A CA 1
ATOM 724 C C . THR A 1 92 ? -3.224 -0.227 19.516 1.00 89.62 92 THR A C 1
ATOM 726 O O . THR A 1 92 ? -4.038 -0.851 20.193 1.00 89.62 92 THR A O 1
ATOM 729 N N . THR A 1 93 ? -2.448 -0.812 18.602 1.00 83.50 93 THR A N 1
ATOM 730 C CA . THR A 1 93 ? -2.582 -2.220 18.181 1.00 83.50 9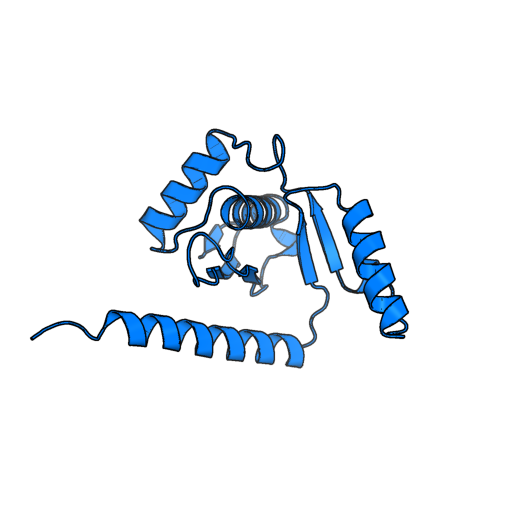3 THR A CA 1
ATOM 731 C C . THR A 1 93 ? -1.456 -3.109 18.715 1.00 83.50 93 THR A C 1
ATOM 733 O O . THR A 1 93 ? -1.600 -4.329 18.784 1.00 83.50 93 THR A O 1
ATOM 736 N N . GLY A 1 94 ? -0.322 -2.516 19.109 1.00 81.88 94 GLY A N 1
ATOM 737 C CA . GLY A 1 94 ? 0.906 -3.245 19.433 1.00 81.88 94 GLY A CA 1
ATOM 738 C C . GLY A 1 94 ? 1.698 -3.720 18.207 1.00 81.88 94 GLY A C 1
ATOM 739 O O . GLY A 1 94 ? 2.727 -4.372 18.382 1.00 81.88 94 GLY A O 1
ATOM 740 N N . ILE A 1 95 ? 1.250 -3.402 16.987 1.00 83.00 95 ILE A N 1
ATOM 741 C CA . ILE A 1 95 ? 1.938 -3.729 15.733 1.00 83.00 95 ILE A CA 1
ATOM 742 C C . ILE A 1 95 ? 2.941 -2.625 15.413 1.00 83.00 95 ILE A C 1
ATOM 744 O O . ILE A 1 95 ? 2.576 -1.463 15.249 1.00 83.00 95 ILE A O 1
ATOM 748 N N . VAL A 1 96 ? 4.215 -2.986 15.291 1.00 84.00 96 VAL A N 1
ATOM 749 C CA . VAL A 1 96 ? 5.265 -2.040 14.901 1.00 84.00 96 VAL A CA 1
ATOM 750 C C . VAL A 1 96 ? 5.454 -2.102 13.391 1.00 84.00 96 VAL A C 1
ATOM 752 O O . VAL A 1 96 ? 5.802 -3.152 12.856 1.00 84.00 96 VAL A O 1
ATOM 755 N N . LEU A 1 97 ? 5.243 -0.965 12.730 1.00 87.19 97 LEU A N 1
ATOM 756 C CA . LEU A 1 97 ? 5.498 -0.776 11.307 1.00 87.19 97 LEU A CA 1
ATOM 757 C C . LEU A 1 97 ? 6.760 0.073 11.127 1.00 87.19 97 LEU A C 1
ATOM 759 O O . LEU A 1 97 ? 6.932 1.096 11.792 1.00 87.19 97 LEU A O 1
ATOM 763 N N . ASP A 1 98 ? 7.639 -0.344 10.225 1.00 88.62 98 ASP A N 1
ATOM 764 C CA . ASP A 1 98 ? 8.797 0.445 9.827 1.00 88.62 98 ASP A CA 1
ATOM 765 C C . ASP A 1 98 ? 8.357 1.677 9.006 1.00 88.62 98 ASP A C 1
ATOM 767 O O . ASP A 1 98 ? 7.398 1.605 8.234 1.00 88.62 98 ASP A O 1
ATOM 771 N N . PRO A 1 99 ? 9.037 2.826 9.132 1.00 88.94 99 PRO A N 1
ATOM 772 C CA . PRO A 1 99 ? 8.618 4.052 8.459 1.00 88.94 99 PRO A CA 1
ATOM 773 C C . PRO A 1 99 ? 8.916 4.064 6.948 1.00 88.94 99 PRO A C 1
ATOM 775 O O . PRO A 1 99 ? 8.468 4.981 6.260 1.00 88.94 99 PRO A O 1
ATOM 778 N N . VAL A 1 100 ? 9.658 3.093 6.407 1.00 87.88 100 VAL A N 1
ATOM 779 C CA . VAL A 1 100 ? 10.112 3.092 5.006 1.00 87.88 100 VAL A CA 1
ATOM 780 C C . VAL A 1 100 ? 9.172 2.284 4.111 1.00 87.88 100 VAL A C 1
ATOM 782 O O . VAL A 1 100 ? 8.772 2.778 3.059 1.00 87.88 100 VAL A O 1
ATOM 785 N N . TYR A 1 101 ? 8.789 1.077 4.524 1.00 86.88 101 TYR A N 1
ATOM 786 C CA . TYR A 1 101 ? 7.982 0.142 3.742 1.00 86.88 101 TYR A CA 1
ATOM 787 C C . TYR A 1 101 ? 6.594 -0.049 4.347 1.00 86.88 101 TYR A C 1
ATOM 789 O O . TYR A 1 101 ? 5.616 0.516 3.852 1.00 86.88 101 TYR A O 1
ATOM 797 N N . SER A 1 102 ? 6.501 -0.827 5.428 1.00 87.62 102 SER A N 1
ATOM 798 C CA . SER A 1 102 ? 5.230 -1.283 6.003 1.00 87.62 102 SER A CA 1
ATOM 799 C C . SER A 1 102 ? 4.362 -0.122 6.486 1.00 87.62 102 SER A C 1
ATOM 801 O O . SER A 1 102 ? 3.155 -0.118 6.257 1.00 87.62 102 SER A O 1
ATOM 803 N N . GLY A 1 103 ? 4.970 0.908 7.074 1.00 91.25 103 GLY A N 1
ATOM 804 C CA . GLY A 1 103 ? 4.283 2.104 7.547 1.00 91.25 103 GLY A CA 1
ATOM 805 C C . GLY A 1 103 ? 3.680 2.923 6.414 1.00 91.25 103 GLY A C 1
ATOM 806 O O . GLY A 1 103 ? 2.520 3.316 6.500 1.00 91.25 103 GLY A O 1
ATOM 807 N N . LYS A 1 104 ? 4.428 3.138 5.325 1.00 92.69 104 LYS A N 1
ATOM 808 C CA . LYS A 1 104 ? 3.932 3.871 4.150 1.00 92.69 104 LYS A CA 1
ATOM 809 C C . LYS A 1 104 ? 2.845 3.093 3.413 1.00 92.69 104 LYS A C 1
ATOM 811 O O . LYS A 1 104 ? 1.813 3.669 3.076 1.00 92.69 104 LYS A O 1
ATOM 816 N N . ALA A 1 105 ? 3.036 1.788 3.221 1.00 91.88 105 ALA A N 1
ATOM 817 C CA . ALA A 1 105 ? 2.047 0.930 2.576 1.00 91.88 105 ALA A CA 1
ATOM 818 C C . ALA A 1 105 ? 0.739 0.856 3.384 1.00 91.88 105 ALA A C 1
ATOM 820 O O . ALA A 1 105 ? -0.335 1.080 2.828 1.00 91.88 105 ALA A O 1
ATOM 821 N N . ALA A 1 106 ? 0.817 0.626 4.699 1.00 92.06 106 ALA A N 1
ATOM 822 C CA . ALA A 1 106 ? -0.361 0.593 5.565 1.00 92.06 106 ALA A CA 1
ATOM 823 C C . ALA A 1 106 ? -1.051 1.962 5.651 1.00 92.06 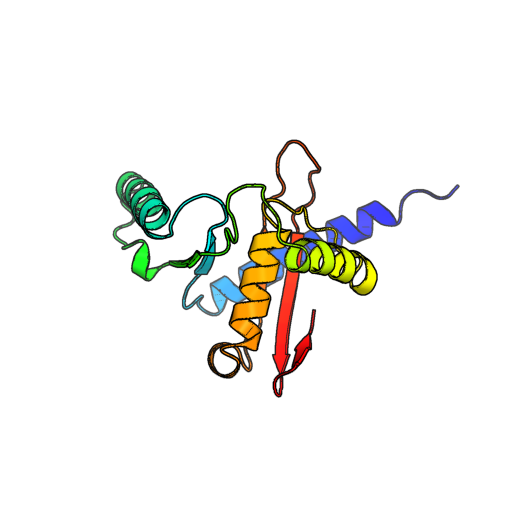106 ALA A C 1
ATOM 825 O O . ALA A 1 106 ? -2.279 2.033 5.608 1.00 92.06 106 ALA A O 1
ATOM 826 N N . TYR A 1 107 ? -0.282 3.055 5.715 1.00 93.88 107 TYR A N 1
ATOM 827 C CA . TYR A 1 107 ? -0.830 4.411 5.680 1.00 93.88 107 TYR A CA 1
ATOM 828 C C . TYR A 1 107 ? -1.595 4.669 4.377 1.00 93.88 107 TYR A C 1
ATOM 830 O O . TYR A 1 107 ? -2.733 5.137 4.413 1.00 93.88 107 TYR A O 1
ATOM 838 N N . GLY A 1 108 ? -1.002 4.316 3.232 1.00 93.88 108 GLY A N 1
ATOM 839 C CA . GLY A 1 108 ? -1.636 4.420 1.918 1.00 93.88 108 GLY A CA 1
ATOM 840 C C . GLY A 1 108 ? -2.914 3.588 1.817 1.00 93.88 108 GLY A C 1
ATOM 841 O O . GLY A 1 108 ? -3.939 4.100 1.372 1.00 93.88 108 GLY A O 1
ATOM 842 N N . MET A 1 109 ? -2.885 2.347 2.307 1.00 93.19 109 MET A N 1
ATOM 843 C CA . MET A 1 109 ? -4.052 1.463 2.333 1.00 93.19 109 MET A CA 1
ATOM 844 C C . MET A 1 109 ? -5.197 2.047 3.152 1.00 93.19 109 MET A C 1
ATOM 846 O O . MET A 1 109 ? -6.317 2.154 2.658 1.00 93.19 109 MET A O 1
ATOM 850 N N . LEU A 1 110 ? -4.933 2.450 4.395 1.00 92.75 110 LEU A N 1
ATOM 851 C CA . LEU A 1 110 ? -5.979 2.962 5.279 1.00 92.75 110 LEU A CA 1
ATOM 852 C C . LEU A 1 110 ? -6.527 4.303 4.792 1.00 92.75 110 LEU A C 1
ATOM 854 O O . LEU A 1 110 ? -7.717 4.573 4.953 1.00 92.75 110 LEU A O 1
ATOM 858 N N . LYS A 1 111 ? -5.689 5.112 4.137 1.00 93.31 111 LYS A N 1
ATOM 859 C CA . LYS A 1 111 ? -6.127 6.324 3.452 1.00 93.31 111 LYS A CA 1
ATOM 860 C C . LYS A 1 111 ? -7.052 6.007 2.270 1.00 93.31 111 LYS A C 1
ATOM 862 O O . LYS A 1 111 ? -8.140 6.573 2.222 1.00 93.31 111 LYS A O 1
ATOM 867 N N . ASP A 1 112 ? -6.691 5.072 1.385 1.00 93.19 112 ASP A N 1
ATOM 868 C CA . ASP A 1 112 ? -7.565 4.637 0.276 1.00 93.19 112 ASP A CA 1
ATOM 869 C C . ASP A 1 112 ? -8.890 4.061 0.800 1.00 93.19 112 ASP A C 1
ATOM 871 O O . ASP A 1 112 ? -9.958 4.338 0.257 1.00 93.19 112 ASP A O 1
ATOM 875 N N . MET A 1 113 ? -8.851 3.304 1.900 1.00 91.56 113 MET A N 1
ATOM 876 C CA . MET A 1 113 ? -10.056 2.785 2.552 1.00 91.56 113 MET A CA 1
ATOM 877 C C . MET A 1 113 ? -10.964 3.894 3.085 1.00 91.56 113 MET A C 1
ATOM 879 O O . MET A 1 113 ? -12.184 3.818 2.923 1.00 91.56 113 MET A O 1
ATOM 883 N N . ALA A 1 114 ? -10.385 4.924 3.704 1.00 91.12 114 ALA A N 1
ATOM 884 C CA . ALA A 1 114 ? -11.128 6.059 4.240 1.00 91.12 114 ALA A CA 1
ATOM 885 C C . ALA A 1 114 ? -11.705 6.960 3.135 1.00 91.12 114 ALA A C 1
ATOM 887 O O . ALA A 1 114 ? -12.820 7.461 3.275 1.00 91.12 114 ALA A O 1
ATOM 888 N N . GLU A 1 115 ? -10.973 7.156 2.039 1.00 92.88 115 GLU A N 1
ATOM 889 C CA . GLU A 1 115 ? -11.389 8.003 0.914 1.00 92.88 115 GLU A CA 1
ATOM 890 C C . GLU A 1 115 ? -12.401 7.293 -0.001 1.00 92.88 115 GLU A C 1
ATOM 892 O O . GLU A 1 115 ? -13.329 7.926 -0.505 1.00 92.88 115 GLU A O 1
ATOM 897 N N . ASN A 1 116 ? -12.291 5.969 -0.157 1.00 90.88 116 ASN A N 1
ATOM 898 C CA . ASN A 1 116 ? -13.125 5.159 -1.049 1.00 90.88 116 ASN A CA 1
ATOM 899 C C . ASN A 1 116 ? -13.991 4.143 -0.288 1.00 90.88 116 ASN A C 1
ATOM 901 O O . ASN A 1 116 ? -14.071 2.975 -0.660 1.00 90.88 116 ASN A O 1
ATOM 905 N N . THR A 1 117 ? -14.681 4.573 0.769 1.00 89.00 117 THR A N 1
ATOM 906 C CA . THR A 1 117 ? -15.406 3.681 1.700 1.00 89.00 117 THR A CA 1
ATOM 907 C C . THR A 1 117 ? -16.311 2.642 1.029 1.00 89.00 117 THR A C 1
ATOM 909 O O . THR A 1 117 ? -16.238 1.465 1.365 1.00 89.00 117 THR A O 1
ATOM 912 N N . LYS A 1 118 ? -17.100 3.035 0.020 1.00 88.88 118 LYS A N 1
ATOM 913 C CA . LYS A 1 118 ? -18.008 2.132 -0.719 1.00 88.88 118 LYS A CA 1
ATOM 914 C C . LYS A 1 118 ? -17.295 0.990 -1.449 1.00 88.88 118 LYS A C 1
ATOM 916 O O . LYS A 1 118 ? -17.883 -0.069 -1.629 1.00 88.88 118 LYS A O 1
ATOM 921 N N . LYS A 1 119 ? -16.051 1.202 -1.895 1.00 87.44 119 LYS A N 1
ATOM 922 C CA . LYS A 1 119 ? -15.233 0.172 -2.564 1.00 87.44 119 LYS A CA 1
ATOM 923 C C . LYS A 1 119 ? -14.900 -0.965 -1.597 1.00 87.44 119 LYS A C 1
ATOM 925 O O . LYS A 1 119 ? -14.832 -2.124 -2.004 1.00 87.44 119 LYS A O 1
ATOM 930 N N . TRP A 1 120 ? -14.692 -0.611 -0.333 1.00 87.12 120 TRP A N 1
ATOM 931 C CA . TRP A 1 120 ? -14.131 -1.476 0.697 1.00 87.12 120 TRP A CA 1
ATOM 932 C C . TRP A 1 120 ? -15.171 -1.985 1.705 1.00 87.12 120 TRP A C 1
ATOM 934 O O . TRP A 1 120 ? -14.900 -2.938 2.431 1.00 87.12 120 TRP A O 1
ATOM 944 N N . GLU A 1 121 ? -16.357 -1.378 1.753 1.00 87.31 121 GLU A N 1
ATOM 945 C CA . GLU A 1 121 ? -17.428 -1.742 2.681 1.00 87.31 121 GLU A CA 1
ATOM 946 C C . GLU A 1 121 ? -17.848 -3.209 2.542 1.00 87.31 121 GLU A C 1
ATOM 948 O O . GLU A 1 121 ? -18.048 -3.725 1.444 1.00 87.31 121 GLU A O 1
ATOM 953 N N . GLY A 1 122 ? -17.947 -3.893 3.686 1.00 84.25 122 GLY A N 1
ATOM 954 C CA . GLY A 1 122 ? -18.286 -5.316 3.749 1.00 84.25 122 GLY A CA 1
ATOM 955 C C . GLY A 1 122 ? -17.158 -6.268 3.335 1.00 84.25 122 GLY A C 1
ATOM 956 O O . GLY A 1 122 ? -17.356 -7.480 3.398 1.00 84.25 122 GLY A O 1
ATOM 957 N N . ARG A 1 123 ? -15.978 -5.760 2.947 1.00 83.31 123 ARG A N 1
ATOM 958 C CA . ARG A 1 123 ? -14.810 -6.587 2.614 1.00 83.31 123 ARG A CA 1
ATOM 959 C C . ARG A 1 123 ? -13.926 -6.827 3.839 1.00 83.31 123 ARG A C 1
ATOM 961 O O . ARG A 1 123 ? -13.737 -5.947 4.679 1.00 83.31 123 ARG A O 1
ATOM 968 N N . LYS A 1 124 ? -13.359 -8.031 3.899 1.00 81.25 124 LYS A N 1
ATOM 969 C CA . LYS A 1 124 ? -12.295 -8.425 4.825 1.00 81.25 124 LYS A CA 1
ATOM 970 C C . LYS A 1 124 ? -10.956 -8.188 4.133 1.00 81.25 124 LYS A C 1
ATOM 972 O O . LYS A 1 124 ? -10.707 -8.804 3.102 1.00 81.25 124 LYS A O 1
ATOM 977 N N . ILE A 1 125 ? -10.139 -7.272 4.648 1.00 84.06 125 ILE A N 1
ATOM 978 C CA . ILE A 1 125 ? -8.866 -6.894 4.022 1.00 84.06 125 ILE A CA 1
ATOM 979 C C . ILE A 1 125 ? -7.729 -7.471 4.838 1.00 84.06 125 ILE A C 1
ATOM 981 O O . ILE A 1 125 ? -7.620 -7.166 6.017 1.00 84.06 125 ILE A O 1
ATOM 985 N N . LEU A 1 126 ? -6.875 -8.274 4.213 1.00 83.81 126 LEU A N 1
ATOM 986 C CA . LEU A 1 126 ? -5.663 -8.775 4.843 1.00 83.81 126 LEU A CA 1
ATOM 987 C C . LEU A 1 126 ? -4.468 -7.966 4.338 1.00 83.81 126 LEU A C 1
ATOM 989 O O . LEU A 1 126 ? -4.139 -8.007 3.152 1.00 83.81 126 LEU A O 1
ATOM 993 N N . PHE A 1 127 ? -3.824 -7.220 5.232 1.00 85.12 127 PHE A N 1
ATOM 994 C CA . PHE A 1 127 ? -2.573 -6.537 4.929 1.00 85.12 127 PHE A CA 1
ATOM 995 C C . PHE A 1 127 ? -1.408 -7.501 5.130 1.00 85.12 127 PHE A C 1
ATOM 997 O O . PHE A 1 127 ? -1.274 -8.091 6.201 1.00 85.12 127 PHE A O 1
ATOM 1004 N N . ILE A 1 128 ? -0.559 -7.640 4.111 1.00 78.69 128 ILE A N 1
ATOM 1005 C CA . ILE A 1 128 ? 0.619 -8.509 4.142 1.00 78.69 128 ILE A CA 1
ATOM 1006 C C . ILE A 1 128 ? 1.836 -7.688 3.734 1.00 78.69 128 ILE A C 1
ATOM 1008 O O . ILE A 1 128 ? 1.895 -7.162 2.623 1.00 78.69 128 ILE A O 1
ATOM 1012 N N . GLN A 1 129 ? 2.837 -7.632 4.607 1.00 72.75 129 GLN A N 1
ATOM 1013 C CA . GLN A 1 129 ? 4.150 -7.088 4.281 1.00 72.75 129 GLN A CA 1
ATOM 1014 C C . GLN A 1 129 ? 5.245 -8.007 4.822 1.00 72.75 129 GLN A C 1
ATOM 1016 O O . GLN A 1 129 ? 5.305 -8.283 6.021 1.00 72.75 129 GLN A O 1
ATOM 1021 N N . ARG A 1 130 ? 6.164 -8.422 3.941 1.00 66.12 130 ARG A N 1
ATOM 1022 C CA . ARG A 1 130 ? 7.410 -9.078 4.354 1.00 66.12 130 ARG A CA 1
ATOM 1023 C C . ARG A 1 130 ? 8.337 -8.028 4.971 1.00 66.12 130 ARG A C 1
ATOM 1025 O O . ARG A 1 130 ? 8.572 -6.990 4.349 1.00 66.12 130 ARG A O 1
ATOM 1032 N N . GLY A 1 131 ? 8.855 -8.294 6.168 1.00 55.34 131 GLY A N 1
ATOM 1033 C CA . GLY A 1 131 ? 9.868 -7.443 6.799 1.00 55.34 131 GLY A CA 1
ATOM 1034 C C . GLY A 1 131 ? 11.147 -7.340 5.959 1.00 55.34 131 GLY A C 1
ATOM 1035 O O . GLY A 1 131 ? 11.455 -8.233 5.163 1.00 55.34 131 GLY A O 1
ATOM 1036 N N . ASP A 1 132 ? 11.893 -6.247 6.129 1.00 52.91 132 ASP A N 1
ATOM 1037 C CA . ASP A 1 132 ? 13.254 -6.139 5.604 1.00 52.91 132 ASP A CA 1
ATOM 1038 C C . ASP A 1 132 ? 14.200 -7.044 6.421 1.00 52.91 132 ASP A C 1
ATOM 1040 O O . ASP A 1 132 ? 14.029 -7.266 7.623 1.00 52.91 132 ASP A O 1
ATOM 1044 N N . THR A 1 133 ? 15.213 -7.593 5.756 1.00 43.03 133 THR A N 1
ATOM 1045 C CA . THR A 1 133 ? 16.175 -8.538 6.342 1.00 43.03 133 THR A CA 1
ATOM 1046 C C . THR A 1 133 ? 17.059 -7.905 7.428 1.00 43.03 133 THR A C 1
ATOM 1048 O O . THR A 1 133 ? 17.780 -8.624 8.119 1.00 43.03 133 THR A O 1
ATOM 1051 N N . SER A 1 134 ? 17.028 -6.577 7.580 1.00 48.94 134 SER A N 1
ATOM 1052 C CA . SER A 1 134 ? 17.940 -5.809 8.432 1.00 48.94 134 SER A CA 1
ATOM 1053 C C . SER A 1 134 ? 17.330 -5.435 9.784 1.00 48.94 134 SER A C 1
ATOM 1055 O O . SER A 1 134 ? 18.080 -5.253 10.743 1.00 48.94 134 SER A O 1
ATOM 1057 N N . PHE A 1 135 ? 16.002 -5.312 9.889 1.00 38.81 135 PHE A N 1
ATOM 1058 C CA . PHE A 1 135 ? 15.363 -4.690 11.048 1.00 38.81 135 PHE A CA 1
ATOM 1059 C C . PHE A 1 135 ? 14.457 -5.600 11.876 1.00 38.81 135 PHE A C 1
ATOM 1061 O O . PHE A 1 135 ? 14.290 -5.294 13.050 1.00 38.81 135 PHE A O 1
ATOM 1068 N N . CYS A 1 136 ? 13.934 -6.714 11.351 1.00 35.12 136 CYS A N 1
ATOM 1069 C CA . CYS A 1 136 ? 13.462 -7.886 12.114 1.00 35.12 136 CYS A CA 1
ATOM 1070 C C . CYS A 1 136 ? 12.689 -8.834 11.189 1.00 35.12 136 CYS A C 1
ATOM 1072 O O . CYS A 1 136 ? 11.947 -8.393 10.318 1.00 35.12 136 CYS A O 1
ATOM 1074 N N . TYR A 1 137 ? 12.772 -10.139 11.463 1.00 35.75 137 TYR A N 1
ATOM 1075 C CA . TYR A 1 137 ? 11.874 -11.185 10.948 1.00 35.75 137 TYR A CA 1
ATOM 1076 C C . TYR A 1 137 ? 10.438 -11.014 11.482 1.00 35.75 137 TYR A C 1
ATOM 1078 O O . TYR A 1 137 ? 9.897 -11.888 12.161 1.00 35.75 137 TYR A O 1
ATOM 1086 N N . MET A 1 138 ? 9.834 -9.855 11.255 1.00 38.81 138 MET A N 1
ATOM 1087 C CA . MET A 1 138 ? 8.458 -9.585 11.625 1.00 38.81 138 MET A CA 1
ATOM 1088 C C . MET A 1 138 ? 7.712 -9.257 10.344 1.00 38.81 138 MET A C 1
ATOM 1090 O O . MET A 1 138 ? 7.857 -8.174 9.781 1.00 38.81 138 MET A O 1
ATOM 1094 N N . GLU A 1 139 ? 6.966 -10.236 9.843 1.00 51.47 139 GLU A N 1
ATOM 1095 C CA . GLU A 1 139 ? 5.931 -9.951 8.862 1.00 51.47 139 GLU A CA 1
ATOM 1096 C C . GLU A 1 139 ? 4.846 -9.157 9.591 1.00 51.47 139 GLU A C 1
ATOM 1098 O O . GLU A 1 139 ? 4.357 -9.568 10.648 1.00 51.47 139 GLU A O 1
ATOM 1103 N N . ALA A 1 140 ? 4.519 -7.976 9.075 1.00 54.81 140 ALA A N 1
ATOM 1104 C CA . ALA A 1 140 ? 3.378 -7.232 9.577 1.00 54.81 140 ALA A CA 1
ATOM 1105 C C . ALA A 1 140 ? 2.149 -7.783 8.863 1.00 54.81 140 ALA A C 1
ATOM 1107 O O . ALA A 1 140 ? 1.968 -7.555 7.664 1.00 54.81 140 ALA A O 1
ATOM 1108 N N . ILE A 1 141 ? 1.341 -8.532 9.608 1.00 66.38 141 ILE A N 1
ATOM 1109 C CA . ILE A 1 141 ? 0.074 -9.063 9.127 1.00 66.38 141 ILE A CA 1
ATOM 1110 C C . ILE A 1 141 ? -1.024 -8.573 10.058 1.00 66.38 141 ILE A C 1
ATOM 1112 O O . ILE A 1 141 ? -0.956 -8.783 11.270 1.00 66.38 141 ILE A O 1
ATOM 1116 N N . PHE A 1 142 ? -2.020 -7.902 9.491 1.00 70.94 142 PHE A N 1
ATOM 1117 C CA . PHE A 1 142 ? -3.234 -7.534 10.208 1.00 70.94 142 PHE A CA 1
ATOM 1118 C C . PHE A 1 142 ? -4.430 -7.518 9.268 1.00 70.94 142 PHE A C 1
ATOM 1120 O O . PHE A 1 142 ? -4.287 -7.280 8.065 1.00 70.94 142 PHE A O 1
ATOM 1127 N N . SER A 1 143 ? -5.610 -7.746 9.835 1.00 75.12 143 SER A N 1
ATOM 1128 C CA . SER A 1 143 ? -6.866 -7.675 9.102 1.00 75.12 143 SER A CA 1
ATOM 1129 C C . SER A 1 143 ? -7.532 -6.331 9.371 1.00 75.12 143 SER A C 1
ATOM 1131 O O . SER A 1 143 ? -7.631 -5.894 10.512 1.00 75.12 143 SER A O 1
ATOM 1133 N N . ALA A 1 144 ? -7.995 -5.669 8.319 1.00 75.50 144 ALA A N 1
ATOM 1134 C CA . ALA A 1 144 ? -8.731 -4.421 8.395 1.00 75.50 144 ALA A CA 1
ATOM 1135 C C . ALA A 1 144 ? -10.142 -4.597 7.833 1.00 75.50 144 ALA A C 1
ATOM 1137 O O . ALA A 1 144 ? -10.369 -5.311 6.851 1.00 75.50 144 ALA A O 1
ATOM 1138 N N . TYR A 1 145 ? -11.096 -3.902 8.442 1.00 75.19 145 TYR A N 1
ATOM 1139 C CA . TYR A 1 145 ? -12.498 -3.922 8.035 1.00 75.19 145 TYR A CA 1
ATOM 1140 C C . TYR A 1 145 ? -13.069 -2.518 8.073 1.00 75.19 145 TYR A C 1
ATOM 1142 O O . TYR A 1 145 ? -12.781 -1.762 8.998 1.00 75.19 145 TYR A O 1
ATOM 1150 N N . ILE A 1 146 ? -13.919 -2.171 7.107 1.00 80.31 146 ILE A N 1
ATOM 1151 C CA . ILE A 1 146 ? -14.664 -0.912 7.143 1.00 80.31 146 ILE A CA 1
ATOM 1152 C C . ILE A 1 146 ? -16.169 -1.171 7.234 1.00 80.31 146 ILE A C 1
ATOM 1154 O O . ILE A 1 146 ? -16.759 -1.854 6.395 1.00 80.31 146 ILE A O 1
ATOM 1158 N N . THR A 1 147 ? -16.792 -0.614 8.275 1.00 71.25 147 THR A N 1
ATOM 1159 C CA . THR A 1 147 ? -18.241 -0.692 8.518 1.00 71.25 147 THR A CA 1
ATOM 1160 C C . THR A 1 147 ? -18.776 0.696 8.821 1.00 71.25 147 THR A C 1
ATOM 1162 O O . THR A 1 147 ? -18.275 1.355 9.738 1.00 71.25 147 THR A O 1
ATOM 1165 N N . THR A 1 148 ? -19.801 1.166 8.102 1.00 70.00 148 THR A N 1
ATOM 1166 C CA . THR A 1 148 ? -20.434 2.477 8.368 1.00 70.00 148 THR A CA 1
ATOM 1167 C C . THR A 1 148 ? -19.430 3.648 8.404 1.00 70.00 148 THR A C 1
ATOM 1169 O O . THR A 1 148 ? -19.548 4.564 9.214 1.00 70.00 148 THR A O 1
ATOM 1172 N N . GLY A 1 149 ? -18.388 3.590 7.564 1.00 67.44 149 GLY A N 1
ATOM 1173 C CA . GLY A 1 149 ? -17.335 4.612 7.478 1.00 67.44 149 GLY A CA 1
ATOM 1174 C C . GLY A 1 149 ? -16.277 4.589 8.591 1.00 67.44 149 GLY A C 1
ATOM 1175 O O . GLY A 1 149 ? -15.440 5.488 8.637 1.00 67.44 149 GLY A O 1
ATOM 1176 N N . LYS A 1 150 ? -16.279 3.588 9.482 1.00 74.31 150 LYS A N 1
ATOM 1177 C CA . LYS A 1 150 ? -15.223 3.384 10.488 1.00 74.31 150 LYS A CA 1
ATOM 1178 C C . LYS A 1 150 ? -14.344 2.201 10.109 1.00 74.31 150 LYS A C 1
ATOM 1180 O O . LYS A 1 150 ? -14.874 1.127 9.833 1.00 74.31 150 LYS A O 1
ATOM 1185 N N . ILE A 1 151 ? -13.027 2.410 10.130 1.00 78.50 151 ILE A N 1
ATOM 1186 C CA . ILE A 1 151 ? -12.034 1.349 9.938 1.00 78.50 151 ILE A CA 1
ATOM 1187 C C . ILE A 1 151 ? -11.716 0.711 11.294 1.00 78.50 151 ILE A C 1
ATOM 1189 O O . ILE A 1 151 ? -11.474 1.417 12.273 1.00 78.50 151 ILE A O 1
ATOM 1193 N N . LEU A 1 152 ? -11.735 -0.616 11.332 1.00 76.31 152 LEU A N 1
ATOM 1194 C CA . LEU A 1 152 ? -11.353 -1.457 12.460 1.00 76.31 152 LEU A CA 1
ATOM 1195 C C . LEU A 1 152 ? -10.086 -2.229 12.077 1.00 76.31 152 LEU A C 1
ATOM 1197 O O . LEU A 1 152 ? -10.017 -2.754 10.963 1.00 76.31 152 LEU A O 1
ATOM 1201 N N . LEU A 1 153 ? -9.119 -2.250 12.995 1.00 75.06 153 LEU A N 1
ATOM 1202 C CA . LEU A 1 153 ? -7.824 -2.933 12.912 1.00 75.06 153 LEU A CA 1
ATOM 1203 C C . LEU A 1 153 ? -7.726 -4.008 13.996 1.00 75.06 153 LEU A C 1
ATOM 1205 O O . LEU A 1 153 ? -8.352 -3.795 15.064 1.00 75.06 153 LEU A O 1
#

Sequence (153 aa):
MRREKGGVRVVMGYIEAIREIEEQFQSGIDKVHAFSVYDDPDYFYDYVQGLLDGLEAGVDSRDIVNIQNAKGLGYAINTSQELKFVTEIAATTGIVLDPVYSGKAAYGMLKDMAENTKKWEGRKILFIQRGDTSFCYMEAIFSAYITTGKILL

InterPro domains:
  IPR027278 1-aminocyclopropane-1-carboxylate deaminase/D-cysteine desulfhydrase [PTHR43780] (31-137)
  IPR036052 Tryptophan synthase beta chain-like, PALP domain superfamily [G3DSA:3.40.50.1100] (29-137)
  IPR036052 Tryptophan synthase beta chain-like, PALP domain superfamily [SSF53686] (11-131)

pLDDT: mean 79.2, std 17.17, range [34.78, 96.0]